Protein AF-A0A8D8PDV0-F1 (afdb_monomer_lite)

Organism: Culex pipiens (NCBI:txid7175)

Radius of gyration: 17.2 Å; chains: 1; bounding box: 37×42×37 Å

InterPro domains:
  IPR000757 Beta-glucanase-like, N-terminal domain [PS51762] (1-113)
  IPR013320 Concanavalin A-like lectin/glucanase domain superfamily [SSF49899] (23-112)
  IPR050546 Glycosyl Hydrolase Family 16 [PTHR10963] (32-113)

Structure (mmCIF, N/CA/C/O backbone):
data_AF-A0A8D8PDV0-F1
#
_entry.id   AF-A0A8D8PDV0-F1
#
loop_
_atom_site.group_PDB
_atom_site.id
_atom_site.type_symbol
_atom_site.label_atom_id
_atom_site.label_alt_id
_atom_site.label_comp_id
_atom_site.label_asym_id
_atom_site.label_entity_id
_atom_site.label_seq_id
_atom_site.pdbx_PDB_ins_code
_atom_site.Cartn_x
_atom_site.Cartn_y
_atom_site.Cartn_z
_atom_site.occupancy
_atom_site.B_iso_or_equiv
_atom_site.auth_seq_id
_atom_site.auth_comp_id
_atom_site.auth_asym_id
_atom_site.auth_atom_id
_atom_site.pdbx_PDB_model_num
ATOM 1 N N . ASN A 1 1 ? -10.980 -11.807 0.410 1.00 49.34 1 ASN A N 1
ATOM 2 C CA . ASN A 1 1 ? -9.999 -12.808 0.878 1.00 49.34 1 ASN A CA 1
ATOM 3 C C . ASN A 1 1 ? -8.945 -12.093 1.721 1.00 49.34 1 ASN A C 1
ATOM 5 O O . ASN A 1 1 ? -8.031 -11.496 1.168 1.00 49.34 1 ASN A O 1
ATOM 9 N N . ILE A 1 2 ? -9.101 -12.105 3.048 1.00 45.34 2 ILE A N 1
ATOM 10 C CA . ILE A 1 2 ? -8.201 -11.408 3.987 1.00 45.34 2 ILE A CA 1
ATOM 11 C C . ILE A 1 2 ? -6.804 -12.061 4.082 1.00 45.34 2 ILE A C 1
ATOM 13 O O . ILE A 1 2 ? -5.841 -11.421 4.502 1.00 45.34 2 ILE A O 1
ATOM 17 N N . HIS A 1 3 ? -6.667 -13.308 3.619 1.00 52.25 3 HIS A N 1
ATOM 18 C CA . HIS A 1 3 ? -5.440 -14.105 3.701 1.00 52.25 3 HIS A CA 1
ATOM 19 C C . HIS A 1 3 ? -4.567 -14.052 2.440 1.00 52.25 3 HIS A C 1
ATOM 21 O O . HIS A 1 3 ? -3.404 -14.440 2.498 1.00 52.25 3 HIS A O 1
ATOM 27 N N . GLY A 1 4 ? -5.017 -13.399 1.367 1.00 50.62 4 GLY A N 1
ATOM 28 C CA . GLY A 1 4 ? -4.328 -13.423 0.073 1.00 50.62 4 GLY A CA 1
ATOM 29 C C . GLY A 1 4 ? -4.907 -14.540 -0.787 1.00 50.62 4 GLY A C 1
ATOM 30 O O . GLY A 1 4 ? -5.128 -15.654 -0.319 1.00 50.62 4 GLY A O 1
ATOM 31 N N . GLY A 1 5 ? -5.291 -14.194 -2.013 1.00 45.47 5 GLY A N 1
ATOM 32 C CA . GLY A 1 5 ? -6.188 -15.015 -2.827 1.00 45.47 5 GLY A CA 1
ATOM 33 C C . GLY A 1 5 ? -5.558 -15.692 -4.023 1.00 45.47 5 GLY A C 1
ATOM 34 O O . GLY A 1 5 ? -6.307 -16.223 -4.835 1.00 45.47 5 GLY A O 1
ATOM 35 N N . GLN A 1 6 ? -4.232 -15.661 -4.169 1.00 57.50 6 GLN A N 1
ATOM 36 C CA . GLN A 1 6 ? -3.594 -16.154 -5.384 1.00 57.50 6 GLN A CA 1
ATOM 37 C C . GLN A 1 6 ? -2.393 -17.073 -5.120 1.00 57.50 6 GLN A C 1
ATOM 39 O O . GLN A 1 6 ? -1.687 -16.894 -4.126 1.00 57.50 6 GLN A O 1
ATOM 44 N N . PRO A 1 7 ? -2.103 -18.007 -6.051 1.00 58.47 7 PRO A N 1
ATOM 45 C CA . PRO A 1 7 ? -0.905 -18.858 -6.044 1.00 58.47 7 PRO A CA 1
ATOM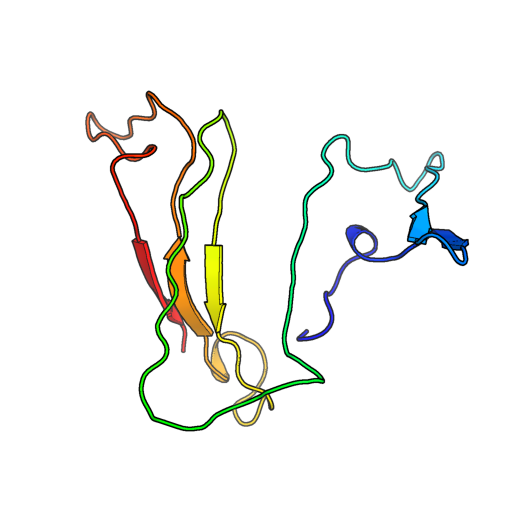 46 C C . PRO A 1 7 ? 0.412 -18.097 -5.863 1.00 58.47 7 PRO A C 1
ATOM 48 O O . PRO A 1 7 ? 1.401 -18.670 -5.413 1.00 58.47 7 PRO A O 1
ATOM 51 N N . ALA A 1 8 ? 0.429 -16.804 -6.201 1.00 57.25 8 ALA A N 1
ATOM 52 C CA . ALA A 1 8 ? 1.567 -15.909 -6.034 1.00 57.25 8 ALA A CA 1
ATOM 53 C C . ALA A 1 8 ? 1.994 -15.700 -4.566 1.00 57.25 8 ALA A C 1
ATOM 55 O O . ALA A 1 8 ? 3.172 -15.443 -4.320 1.00 57.25 8 ALA A O 1
ATOM 56 N N . ASP A 1 9 ? 1.069 -15.854 -3.615 1.00 62.50 9 ASP A N 1
ATOM 57 C CA . ASP A 1 9 ? 1.316 -15.705 -2.175 1.00 62.50 9 ASP A CA 1
ATOM 58 C C . ASP A 1 9 ? 1.724 -17.036 -1.498 1.00 62.50 9 ASP A C 1
ATOM 60 O O . ASP A 1 9 ? 2.029 -17.058 -0.306 1.00 62.50 9 ASP A O 1
ATOM 64 N N . LEU A 1 10 ? 1.719 -18.156 -2.237 1.00 67.75 10 LEU A N 1
ATOM 65 C CA . LEU A 1 10 ? 1.986 -19.501 -1.717 1.00 67.75 10 LEU A CA 1
ATOM 66 C C . LEU A 1 10 ? 3.466 -19.889 -1.876 1.00 67.75 10 LEU A C 1
ATOM 68 O O . LEU A 1 10 ? 4.023 -19.877 -2.979 1.00 67.75 10 LEU A O 1
ATOM 72 N N . CYS A 1 11 ? 4.096 -20.274 -0.765 1.00 69.62 11 CYS A N 1
ATOM 73 C CA . CYS A 1 11 ? 5.439 -20.854 -0.740 1.00 69.62 11 CYS A CA 1
ATOM 74 C C . CYS A 1 11 ? 5.440 -22.242 -1.385 1.00 69.62 11 CYS A C 1
ATOM 76 O O . CYS A 1 11 ? 4.561 -23.049 -1.089 1.00 69.62 11 CYS A O 1
ATOM 78 N N . THR A 1 12 ? 6.442 -22.547 -2.216 1.00 74.38 12 THR A N 1
ATOM 79 C CA . THR A 1 12 ? 6.654 -23.923 -2.707 1.00 74.38 12 THR A CA 1
ATOM 80 C C . THR A 1 12 ? 7.655 -24.684 -1.839 1.00 74.38 12 THR A C 1
ATOM 82 O O . THR A 1 12 ? 7.657 -25.908 -1.863 1.00 74.38 12 THR A O 1
ATOM 85 N N . GLY A 1 13 ? 8.493 -23.973 -1.072 1.00 75.94 13 GLY A N 1
ATOM 86 C CA . GLY A 1 13 ? 9.420 -24.537 -0.093 1.00 75.94 13 GLY A CA 1
ATOM 87 C C . GLY A 1 13 ? 9.416 -23.726 1.208 1.00 75.94 13 GLY A C 1
ATOM 88 O O . GLY A 1 13 ? 10.023 -22.655 1.248 1.00 75.94 13 GLY A O 1
ATOM 89 N N . PRO A 1 14 ? 8.707 -24.170 2.262 1.00 73.00 14 PRO A N 1
ATOM 90 C CA . PRO A 1 14 ? 8.798 -23.559 3.584 1.00 73.00 14 PRO A CA 1
ATOM 91 C C . PRO A 1 14 ? 10.031 -24.092 4.334 1.00 73.00 14 PRO A C 1
ATOM 93 O O . PRO A 1 14 ? 10.082 -25.267 4.693 1.00 73.00 14 PRO A O 1
ATOM 96 N N . PHE A 1 15 ? 11.013 -23.228 4.594 1.00 79.12 15 PHE A N 1
ATOM 97 C CA . PHE A 1 15 ? 12.243 -23.537 5.332 1.00 79.12 15 PHE A CA 1
ATOM 98 C C . PHE A 1 15 ? 12.312 -22.752 6.648 1.00 79.12 15 PHE A C 1
ATOM 100 O O . PHE A 1 15 ? 11.620 -21.750 6.833 1.00 79.12 15 PHE A O 1
ATOM 107 N N . PHE A 1 16 ? 13.180 -23.167 7.576 1.00 79.44 16 PHE A N 1
ATOM 108 C CA . PHE A 1 16 ? 13.307 -22.490 8.876 1.00 79.44 16 PHE A CA 1
ATOM 109 C C . PHE A 1 16 ? 13.879 -21.065 8.782 1.00 79.44 16 PHE A C 1
ATOM 111 O O . PHE A 1 16 ? 13.697 -20.273 9.701 1.00 79.44 16 PHE A O 1
ATOM 118 N N . TRP A 1 17 ? 14.551 -20.729 7.676 1.00 80.19 17 TRP A N 1
ATOM 119 C CA . TRP A 1 17 ? 15.044 -19.380 7.374 1.00 80.19 17 TRP A CA 1
ATOM 120 C C . TRP A 1 17 ? 14.101 -18.572 6.472 1.00 80.19 17 TRP A C 1
ATOM 122 O O . TRP A 1 17 ? 14.413 -17.429 6.139 1.00 80.19 17 TRP A O 1
ATOM 132 N N . GLY A 1 18 ? 12.961 -19.134 6.059 1.00 75.81 18 GLY A N 1
ATOM 133 C CA . GLY A 1 18 ? 11.960 -18.405 5.288 1.00 75.81 18 GLY A CA 1
ATOM 134 C C . GLY A 1 18 ? 11.290 -19.206 4.179 1.00 75.81 18 GLY A C 1
ATOM 135 O O . GLY A 1 18 ? 11.273 -20.432 4.157 1.00 75.81 18 GLY A O 1
ATOM 136 N N . CYS A 1 19 ? 10.684 -18.468 3.256 1.00 76.62 19 CYS A N 1
ATOM 137 C CA . CYS A 1 19 ? 9.905 -19.000 2.148 1.00 76.62 19 CYS A CA 1
ATOM 138 C C . CYS A 1 19 ? 10.714 -18.960 0.852 1.00 76.62 19 CYS A C 1
ATOM 140 O O . CYS A 1 19 ? 11.146 -17.889 0.423 1.00 76.62 19 CYS A O 1
ATOM 142 N N . GLU A 1 20 ? 10.843 -20.102 0.187 1.00 78.56 20 GLU A N 1
ATOM 143 C CA . GLU A 1 20 ? 11.380 -20.190 -1.166 1.00 78.56 20 GLU A CA 1
ATOM 144 C C . GLU A 1 20 ? 10.273 -20.544 -2.167 1.00 78.56 20 GLU A C 1
ATOM 146 O O . GLU A 1 20 ? 9.292 -21.234 -1.854 1.00 78.56 20 GLU A O 1
ATOM 151 N N . ARG A 1 21 ? 10.422 -20.035 -3.396 1.00 78.94 21 ARG A N 1
ATOM 152 C CA . ARG A 1 21 ? 9.517 -20.309 -4.518 1.00 78.94 21 ARG A CA 1
ATOM 153 C C . ARG A 1 21 ? 10.315 -20.790 -5.725 1.00 78.94 21 ARG A C 1
ATOM 155 O O . ARG A 1 21 ? 11.176 -20.065 -6.217 1.00 78.94 21 ARG A O 1
ATOM 162 N N . ALA A 1 22 ? 9.995 -21.988 -6.201 1.00 83.44 22 ALA A N 1
ATOM 163 C CA . ALA A 1 22 ? 10.520 -22.586 -7.421 1.00 83.44 22 ALA A CA 1
ATOM 164 C C . ALA A 1 22 ? 9.416 -22.621 -8.485 1.00 83.44 22 ALA A C 1
ATOM 166 O O . ALA A 1 22 ? 8.269 -22.968 -8.196 1.00 83.44 22 ALA A O 1
ATOM 167 N N . GLY A 1 23 ? 9.759 -22.225 -9.709 1.00 82.88 23 GLY A N 1
ATOM 168 C CA . GLY A 1 23 ? 8.825 -22.216 -10.833 1.00 82.88 23 GLY A CA 1
ATOM 169 C C . GLY A 1 23 ? 8.701 -23.585 -11.485 1.00 82.88 23 GLY A C 1
ATOM 170 O O . GLY A 1 23 ? 9.569 -24.441 -11.335 1.00 82.88 23 GLY A O 1
ATOM 171 N N . ASN A 1 24 ? 7.636 -23.773 -12.256 1.00 85.12 24 ASN A N 1
ATOM 172 C CA . ASN A 1 24 ? 7.475 -24.907 -13.162 1.00 85.12 24 ASN A CA 1
ATOM 173 C C . ASN A 1 24 ? 6.877 -24.422 -14.503 1.00 85.12 24 ASN A C 1
ATOM 175 O O . ASN A 1 24 ? 6.463 -23.264 -14.588 1.00 85.12 24 ASN A O 1
ATOM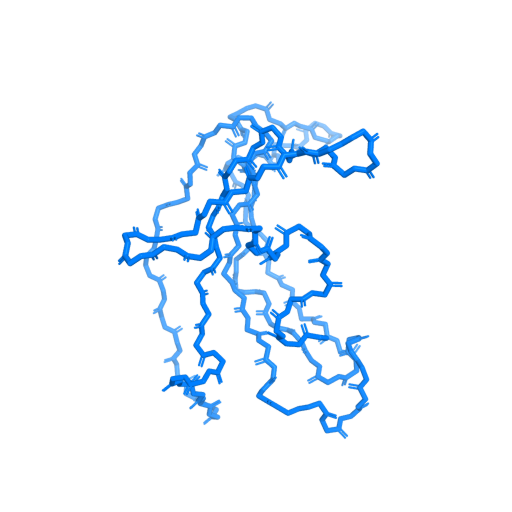 179 N N . PRO A 1 25 ? 6.792 -25.270 -15.547 1.00 88.62 25 PRO A N 1
ATOM 180 C CA . PRO A 1 25 ? 6.299 -24.857 -16.868 1.00 88.62 25 PRO A CA 1
ATOM 181 C C . PRO A 1 25 ? 4.887 -24.245 -16.891 1.00 88.62 25 PRO A C 1
ATOM 183 O O . PRO A 1 25 ? 4.552 -23.518 -17.818 1.00 88.62 25 PRO A O 1
ATOM 186 N N . THR A 1 26 ? 4.063 -24.521 -15.878 1.00 84.88 26 THR A N 1
ATOM 187 C CA . THR A 1 26 ? 2.691 -23.994 -15.735 1.00 84.88 26 THR A CA 1
ATOM 188 C C . THR A 1 26 ? 2.560 -22.883 -14.689 1.00 84.88 26 THR A C 1
ATOM 190 O O . THR A 1 26 ? 1.514 -22.250 -14.593 1.00 84.88 26 THR A O 1
ATOM 193 N N . ASN A 1 27 ? 3.606 -22.635 -13.896 1.00 77.88 27 ASN A N 1
ATOM 194 C CA . ASN A 1 27 ? 3.613 -21.674 -12.797 1.00 77.88 27 ASN A CA 1
ATOM 195 C C . ASN A 1 27 ? 4.987 -20.998 -12.720 1.00 77.88 27 ASN A C 1
ATOM 197 O O . ASN A 1 27 ? 5.892 -21.448 -12.011 1.00 77.88 27 ASN A O 1
ATOM 201 N N . ILE A 1 28 ? 5.147 -19.936 -13.506 1.00 83.75 28 ILE A N 1
ATOM 202 C CA . ILE A 1 28 ? 6.383 -19.158 -13.600 1.00 83.75 28 ILE A CA 1
ATOM 203 C C . ILE A 1 28 ? 6.505 -18.263 -12.358 1.00 83.75 28 ILE A C 1
ATOM 205 O O . ILE A 1 28 ? 5.542 -17.612 -11.955 1.00 83.75 28 ILE A O 1
ATOM 209 N N . VAL A 1 29 ? 7.692 -18.219 -11.741 1.00 82.62 29 VAL A N 1
ATOM 210 C CA . VAL A 1 29 ? 7.943 -17.335 -10.591 1.00 82.62 29 VAL A CA 1
ATOM 211 C C . VAL A 1 29 ? 7.912 -15.884 -11.049 1.00 82.62 29 VAL A C 1
ATOM 213 O O . VAL A 1 29 ? 8.553 -15.522 -12.034 1.00 82.62 29 VAL A O 1
ATOM 216 N N . ASN A 1 30 ? 7.204 -15.049 -10.294 1.00 80.94 30 ASN A N 1
ATOM 217 C CA . ASN A 1 30 ? 7.154 -13.613 -10.535 1.00 80.94 30 ASN A CA 1
ATOM 218 C C . ASN A 1 30 ? 8.585 -13.039 -10.575 1.00 80.94 30 ASN A C 1
ATOM 220 O O . ASN A 1 30 ? 9.357 -13.288 -9.644 1.00 80.94 30 ASN A O 1
ATOM 224 N N . PRO A 1 31 ? 8.943 -12.234 -11.590 1.00 84.81 31 PRO A N 1
ATOM 225 C CA . PRO A 1 31 ? 10.289 -11.670 -11.702 1.00 84.81 31 PRO A CA 1
ATOM 226 C C . PRO A 1 31 ? 10.591 -10.635 -10.608 1.00 84.81 31 PRO A C 1
ATOM 228 O O . PRO A 1 31 ? 11.750 -10.299 -10.379 1.00 84.81 31 PRO A O 1
ATOM 231 N N . ILE A 1 32 ? 9.557 -10.141 -9.917 1.00 84.94 32 ILE A N 1
ATOM 232 C CA . ILE A 1 32 ? 9.652 -9.138 -8.857 1.00 84.94 32 ILE A CA 1
ATOM 233 C C . ILE A 1 32 ? 9.289 -9.763 -7.510 1.00 84.94 32 ILE A C 1
ATOM 235 O O . ILE A 1 32 ? 8.267 -10.441 -7.373 1.00 84.94 32 ILE A O 1
ATOM 239 N N . LYS A 1 33 ? 10.113 -9.482 -6.497 1.00 83.44 33 LYS A N 1
ATOM 240 C CA . LYS A 1 33 ? 9.844 -9.799 -5.091 1.00 83.44 33 LYS A CA 1
ATOM 241 C C . LYS A 1 33 ? 9.476 -8.513 -4.355 1.00 83.44 33 LYS A C 1
ATOM 243 O O . LYS A 1 33 ? 10.191 -7.522 -4.452 1.00 83.44 33 LYS A O 1
ATOM 248 N N . SER A 1 34 ? 8.373 -8.545 -3.618 1.00 87.44 34 SER A N 1
ATOM 249 C CA . SER A 1 34 ? 7.904 -7.451 -2.763 1.00 87.44 34 SER A CA 1
ATOM 250 C C . SER A 1 34 ? 7.441 -8.019 -1.419 1.00 87.44 34 SER A C 1
ATOM 252 O O . SER A 1 34 ? 7.447 -9.236 -1.222 1.00 87.44 34 SER A O 1
ATOM 254 N N . ALA A 1 35 ? 7.048 -7.153 -0.490 1.00 85.38 35 ALA A N 1
ATOM 255 C CA . ALA A 1 35 ? 6.569 -7.542 0.827 1.00 85.38 35 ALA A CA 1
ATOM 256 C C . ALA A 1 35 ? 5.195 -6.932 1.119 1.00 85.38 35 ALA A C 1
ATOM 258 O O . ALA A 1 35 ? 4.917 -5.785 0.779 1.00 85.38 35 ALA A O 1
ATOM 259 N N . ARG A 1 36 ? 4.351 -7.703 1.809 1.00 88.94 36 ARG A N 1
ATOM 260 C CA . ARG A 1 36 ? 3.076 -7.245 2.369 1.00 88.94 36 ARG A CA 1
ATOM 261 C C . ARG A 1 36 ? 2.977 -7.734 3.807 1.00 88.94 36 ARG A C 1
ATOM 263 O O . ARG A 1 36 ? 2.772 -8.923 4.046 1.00 88.94 36 ARG A O 1
ATOM 270 N N . VAL A 1 37 ? 3.104 -6.813 4.755 1.00 90.25 37 VAL A N 1
ATOM 271 C CA . VAL A 1 37 ? 2.952 -7.091 6.189 1.00 90.25 37 VAL A CA 1
ATOM 272 C C . VAL A 1 37 ? 1.517 -6.783 6.593 1.00 90.25 37 VAL A C 1
ATOM 274 O O . VAL A 1 37 ? 0.961 -5.770 6.178 1.00 90.25 37 VAL A O 1
ATOM 277 N N . ARG A 1 38 ? 0.891 -7.673 7.367 1.00 90.38 38 ARG A N 1
ATOM 278 C CA . ARG A 1 38 ? -0.511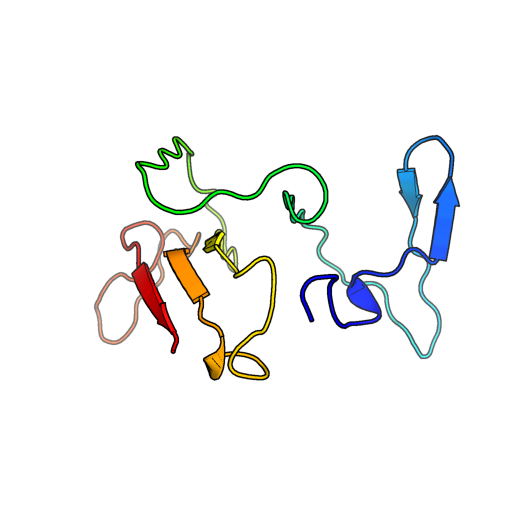 -7.530 7.776 1.00 90.38 38 ARG A CA 1
ATOM 279 C C . ARG A 1 38 ? -0.687 -7.904 9.237 1.00 90.38 38 ARG A C 1
ATOM 281 O O . ARG A 1 38 ? -0.026 -8.816 9.723 1.00 90.38 38 ARG A O 1
ATOM 288 N N . THR A 1 39 ? -1.651 -7.270 9.892 1.00 93.00 39 THR A N 1
ATOM 289 C CA . THR A 1 39 ? -1.988 -7.531 11.297 1.00 93.00 39 THR A CA 1
ATOM 290 C C . THR A 1 39 ? -3.175 -8.475 11.471 1.00 93.00 39 THR A C 1
ATOM 292 O O . THR A 1 39 ? -3.730 -8.546 12.562 1.00 93.00 39 THR A O 1
ATOM 295 N N . VAL A 1 40 ? -3.577 -9.203 10.416 1.00 87.81 40 VAL A N 1
ATOM 296 C CA . VAL A 1 40 ? -4.831 -9.982 10.377 1.00 87.81 40 VAL A CA 1
ATOM 297 C C . VAL A 1 40 ? -5.031 -10.815 11.641 1.00 87.81 40 VAL A C 1
ATOM 299 O O . VAL A 1 40 ? -6.112 -10.759 12.216 1.00 87.81 40 VAL A O 1
ATOM 302 N N . GLU A 1 41 ? -3.998 -11.523 12.106 1.00 87.44 41 GLU A N 1
ATOM 303 C CA . GLU A 1 41 ? -4.065 -12.371 13.306 1.00 87.44 41 GLU A CA 1
ATOM 304 C C . GLU A 1 41 ? -3.467 -11.752 14.575 1.00 87.44 41 GLU A C 1
ATOM 306 O O . GLU A 1 41 ? -3.632 -12.312 15.652 1.00 87.44 41 GLU A O 1
ATOM 311 N N . SER A 1 42 ? -2.791 -10.606 14.482 1.00 93.06 42 SER A N 1
ATOM 312 C CA . SER A 1 42 ? -2.075 -10.010 15.618 1.00 93.06 42 SER A CA 1
ATOM 313 C C . SER A 1 42 ? -2.770 -8.793 16.220 1.00 93.06 42 SER A C 1
ATOM 315 O O . SER A 1 42 ? -2.682 -8.579 17.426 1.00 93.06 42 SER A O 1
ATOM 317 N N . PHE A 1 43 ? -3.454 -7.983 15.410 1.00 95.12 43 PHE A N 1
ATOM 318 C CA . PHE A 1 43 ? -4.049 -6.734 15.874 1.00 95.12 43 PHE A CA 1
ATOM 319 C C . PHE A 1 43 ? -5.215 -6.284 14.991 1.00 95.12 43 PHE A C 1
ATOM 321 O O . PHE A 1 43 ? -5.128 -6.237 13.763 1.00 95.12 43 PHE A O 1
ATOM 328 N N . ASN A 1 44 ? -6.306 -5.897 15.646 1.00 95.31 44 ASN A N 1
ATOM 329 C CA . ASN A 1 44 ? -7.427 -5.188 15.047 1.00 95.31 44 ASN A CA 1
ATOM 330 C C . ASN A 1 44 ? -7.923 -4.131 16.037 1.00 95.31 44 ASN A C 1
ATOM 332 O O . ASN A 1 44 ? -7.795 -4.302 17.248 1.00 95.31 44 ASN A O 1
ATOM 336 N N . PHE A 1 45 ? -8.486 -3.048 15.515 1.00 95.50 45 PHE A N 1
ATOM 337 C CA . PHE A 1 45 ? -9.005 -1.953 16.320 1.00 95.50 45 PHE A CA 1
ATOM 338 C C . PHE A 1 45 ? -10.337 -1.469 15.759 1.00 95.50 45 PHE A C 1
ATOM 340 O O . PHE A 1 45 ? -10.651 -1.669 14.584 1.00 95.50 45 PHE A O 1
ATOM 347 N N . LYS A 1 46 ? -11.125 -0.831 16.620 1.00 96.06 46 LYS A N 1
ATOM 348 C CA . LYS A 1 46 ? -12.366 -0.163 16.246 1.00 96.06 46 LYS A CA 1
ATOM 349 C C . LYS A 1 46 ? -12.318 1.246 16.814 1.00 96.06 46 LYS A C 1
ATOM 351 O O . LYS A 1 46 ? -12.245 1.402 18.029 1.00 96.06 46 LYS A O 1
ATOM 356 N N . PHE A 1 47 ? -12.403 2.231 15.921 1.00 95.81 47 PHE A N 1
ATOM 357 C CA . PHE A 1 47 ? -12.253 3.656 16.227 1.00 95.81 47 PHE A CA 1
ATOM 358 C C . PHE A 1 47 ? -10.859 4.040 16.744 1.00 95.81 47 PHE A C 1
ATOM 360 O O . PHE A 1 47 ? -10.005 3.193 16.988 1.00 95.81 47 PHE A O 1
ATOM 367 N N . GLY A 1 48 ? -10.637 5.342 16.907 1.00 95.69 48 GLY A N 1
ATOM 368 C CA . GLY A 1 48 ? -9.371 5.901 17.374 1.00 95.69 48 GLY A CA 1
ATOM 369 C C . GLY A 1 48 ? -8.540 6.506 16.247 1.00 95.69 48 GLY A C 1
ATOM 370 O O . GLY A 1 48 ? -9.036 6.747 15.146 1.00 95.69 48 GLY A O 1
ATOM 371 N N . LYS A 1 49 ? -7.272 6.783 16.556 1.00 95.81 49 LYS A N 1
ATOM 372 C CA . LYS A 1 49 ? -6.311 7.403 15.644 1.00 95.81 49 LYS A CA 1
ATOM 373 C C . LYS A 1 49 ? -5.206 6.406 15.320 1.00 95.81 49 LYS A C 1
ATOM 375 O O . LYS A 1 49 ? -4.530 5.925 16.225 1.00 95.81 49 LYS A O 1
ATOM 380 N N . LEU A 1 50 ? -5.024 6.125 14.034 1.00 95.06 50 LEU A N 1
ATOM 381 C CA . LEU A 1 50 ? -3.873 5.392 13.524 1.00 95.06 50 LEU A CA 1
ATOM 382 C C . LEU A 1 50 ? -2.928 6.387 12.855 1.00 95.06 50 LEU A C 1
ATOM 384 O O . LEU A 1 50 ? -3.345 7.148 11.985 1.00 95.06 50 LEU A O 1
ATOM 388 N N . GLU A 1 51 ? -1.662 6.368 13.252 1.00 96.94 51 GLU A N 1
ATOM 389 C CA . GLU A 1 51 ? -0.615 7.183 12.643 1.00 96.94 51 GLU A CA 1
ATOM 390 C C . GLU A 1 51 ? 0.456 6.271 12.057 1.00 96.94 51 GLU A C 1
ATOM 392 O O . GLU A 1 51 ? 0.947 5.357 12.721 1.00 96.94 51 GLU A O 1
ATOM 397 N N . VAL A 1 52 ? 0.827 6.528 10.804 1.00 96.00 52 VAL A N 1
ATOM 398 C CA . VAL A 1 52 ? 1.895 5.808 10.113 1.00 96.00 52 VAL A CA 1
ATOM 399 C C . VAL A 1 52 ? 2.893 6.831 9.597 1.00 96.00 52 VAL A C 1
ATOM 401 O O . VAL A 1 52 ? 2.536 7.739 8.851 1.00 96.00 52 VAL A O 1
ATOM 404 N N . ARG A 1 53 ? 4.161 6.677 9.984 1.00 97.19 53 ARG A N 1
ATOM 405 C CA . ARG A 1 53 ? 5.273 7.469 9.452 1.00 97.19 53 ARG A CA 1
ATOM 406 C C . ARG A 1 53 ? 6.130 6.576 8.569 1.00 97.19 53 ARG A C 1
ATOM 408 O O . ARG A 1 53 ? 6.817 5.690 9.068 1.00 97.19 53 ARG A O 1
ATOM 415 N N . ALA A 1 54 ? 6.106 6.831 7.267 1.00 94.56 54 ALA A N 1
ATOM 416 C CA . ALA A 1 54 ? 6.863 6.071 6.282 1.00 94.56 54 ALA A CA 1
ATOM 417 C C . ALA A 1 54 ? 7.455 6.998 5.213 1.00 94.56 54 ALA A C 1
ATOM 419 O O . ALA A 1 54 ? 6.887 8.045 4.905 1.00 94.56 54 ALA A O 1
ATOM 420 N N . LYS A 1 55 ? 8.595 6.599 4.640 1.00 94.88 5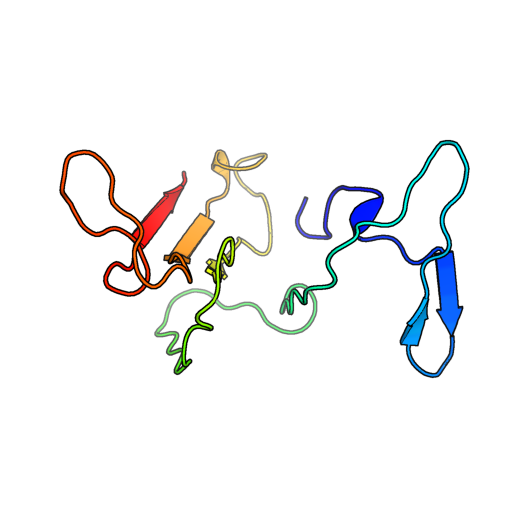5 LYS A N 1
ATOM 421 C CA . LYS A 1 55 ? 9.140 7.185 3.411 1.00 94.88 55 LYS A CA 1
ATOM 422 C C . LYS A 1 55 ? 8.779 6.257 2.257 1.00 94.88 55 LYS A C 1
ATOM 424 O O . LYS A 1 55 ? 9.172 5.093 2.279 1.00 94.88 55 LYS A O 1
ATOM 429 N N . MET A 1 56 ? 8.040 6.767 1.277 1.00 95.00 56 MET A N 1
ATOM 430 C CA . MET A 1 56 ? 7.648 5.970 0.117 1.00 95.00 56 MET A CA 1
ATOM 431 C C . MET A 1 56 ? 8.865 5.684 -0.775 1.00 95.00 56 MET A C 1
ATOM 433 O O . MET A 1 56 ? 9.720 6.563 -0.936 1.00 95.00 56 MET A O 1
ATOM 437 N N . PRO A 1 57 ? 8.986 4.461 -1.319 1.00 95.31 57 PRO A N 1
ATOM 438 C CA . PRO A 1 57 ? 10.057 4.129 -2.241 1.00 95.31 57 PRO A CA 1
ATOM 439 C C . PRO A 1 57 ? 9.884 4.878 -3.565 1.00 95.31 57 PRO A C 1
ATOM 441 O O . PRO A 1 57 ? 8.766 5.106 -4.028 1.00 95.31 57 PRO A O 1
ATOM 444 N N . THR A 1 58 ? 11.009 5.217 -4.186 1.00 95.81 58 THR A N 1
ATOM 445 C CA . THR A 1 58 ? 11.069 5.804 -5.525 1.00 95.81 58 THR A CA 1
ATOM 446 C C . THR A 1 58 ? 11.694 4.802 -6.490 1.00 95.81 58 THR A C 1
ATOM 448 O O . THR A 1 58 ? 12.599 4.049 -6.130 1.00 95.81 58 THR A O 1
ATOM 451 N N . GLY A 1 59 ? 11.178 4.760 -7.709 1.00 95.06 59 GLY A N 1
ATOM 452 C CA . GLY A 1 59 ? 11.537 3.785 -8.726 1.00 95.06 59 GLY A CA 1
ATOM 453 C C . GLY A 1 59 ? 10.363 3.509 -9.654 1.00 95.06 59 GLY A C 1
ATOM 454 O O . GLY A 1 59 ? 9.196 3.639 -9.270 1.00 95.06 59 GLY A O 1
ATOM 455 N N . ASP A 1 60 ? 10.682 3.134 -10.885 1.00 93.19 60 ASP A N 1
ATOM 456 C CA . ASP A 1 60 ? 9.657 2.897 -11.887 1.00 93.19 60 ASP A CA 1
ATOM 457 C C . ASP A 1 60 ? 8.782 1.697 -11.529 1.00 93.19 60 ASP A C 1
ATOM 459 O O . ASP A 1 60 ? 9.272 0.663 -11.073 1.00 93.19 60 ASP A O 1
ATOM 463 N N . TRP A 1 61 ? 7.473 1.846 -11.758 1.00 90.62 61 TRP A N 1
ATOM 464 C CA . TRP A 1 61 ? 6.461 0.800 -11.560 1.00 90.62 61 TRP A CA 1
ATOM 465 C C . TRP A 1 61 ? 6.237 0.378 -10.102 1.00 90.62 61 TRP A C 1
ATOM 467 O O . TRP A 1 61 ? 5.549 -0.611 -9.844 1.00 90.62 61 TRP A O 1
ATOM 477 N N . LEU A 1 62 ? 6.766 1.135 -9.136 1.00 95.06 62 LEU A N 1
ATOM 478 C CA . LEU A 1 62 ? 6.471 0.921 -7.723 1.00 95.06 62 LEU A CA 1
ATOM 479 C C . LEU A 1 62 ? 5.111 1.524 -7.353 1.00 95.06 62 LEU A C 1
ATOM 481 O O . LEU A 1 62 ? 4.789 2.651 -7.735 1.00 95.06 62 LEU A O 1
ATOM 485 N N . TRP A 1 63 ? 4.348 0.777 -6.556 1.00 95.81 63 TRP A N 1
ATOM 486 C CA . TRP A 1 63 ? 3.062 1.192 -5.995 1.00 95.81 63 TRP A CA 1
ATOM 487 C C . TRP A 1 63 ? 3.021 0.836 -4.503 1.00 95.81 63 TRP A C 1
ATOM 489 O O . TRP A 1 63 ? 2.561 -0.245 -4.128 1.00 95.81 63 TRP A O 1
ATOM 499 N N . PRO A 1 64 ? 3.586 1.684 -3.631 1.00 96.62 64 PRO A N 1
ATOM 500 C CA . PRO A 1 64 ? 3.451 1.513 -2.192 1.00 96.62 64 PRO A CA 1
ATOM 501 C C . PRO A 1 64 ? 2.028 1.855 -1.733 1.00 96.62 64 PRO A C 1
ATOM 503 O O . PRO A 1 64 ? 1.400 2.779 -2.251 1.00 96.62 64 PRO A O 1
ATOM 506 N N . ALA A 1 65 ? 1.545 1.125 -0.728 1.00 97.38 65 ALA A N 1
ATOM 507 C CA . ALA A 1 65 ? 0.232 1.357 -0.142 1.00 97.38 65 ALA A CA 1
ATOM 508 C C . ALA A 1 65 ? 0.230 1.109 1.371 1.00 97.38 65 ALA A C 1
ATOM 510 O O . ALA A 1 65 ? 0.893 0.194 1.871 1.00 97.38 65 ALA A O 1
ATOM 511 N N . VAL A 1 66 ? -0.560 1.904 2.089 1.00 97.50 66 VAL A N 1
ATOM 512 C CA . VAL A 1 66 ? -0.930 1.693 3.490 1.00 97.50 66 VAL A CA 1
ATOM 513 C C . VAL A 1 66 ? -2.447 1.773 3.564 1.00 97.50 66 VAL A C 1
ATOM 515 O O . VAL A 1 66 ? -3.035 2.812 3.279 1.00 97.50 66 VAL A O 1
ATOM 518 N N . TRP A 1 67 ? -3.074 0.670 3.946 1.00 97.12 67 TRP A N 1
ATOM 519 C CA . TRP A 1 67 ? -4.515 0.491 3.836 1.00 97.12 67 TRP A CA 1
ATOM 520 C C . TRP A 1 67 ? -5.031 -0.424 4.944 1.00 97.12 67 TRP A C 1
ATOM 522 O O . TRP A 1 67 ? -4.265 -1.161 5.577 1.00 97.12 67 TRP A O 1
ATOM 532 N N . LEU A 1 68 ? -6.332 -0.347 5.205 1.00 96.56 68 LEU A N 1
ATOM 533 C CA . LEU A 1 68 ? -7.023 -1.092 6.247 1.00 96.56 68 LEU A CA 1
ATOM 534 C C . LEU A 1 68 ? -8.171 -1.897 5.645 1.00 96.56 68 LEU A C 1
ATOM 536 O O . LEU A 1 68 ? -8.952 -1.397 4.839 1.00 96.56 68 LEU A O 1
ATOM 540 N N . LEU A 1 69 ? -8.314 -3.126 6.135 1.00 95.31 69 LEU A N 1
ATOM 541 C CA . LEU A 1 69 ? -9.437 -4.010 5.844 1.00 95.31 69 LEU A CA 1
ATOM 542 C C . LEU A 1 69 ? -10.180 -4.378 7.134 1.00 95.31 69 LEU A C 1
ATOM 544 O O . LEU A 1 69 ? -9.570 -4.439 8.209 1.00 95.31 69 LEU A O 1
ATOM 548 N N . PRO A 1 70 ? -11.483 -4.693 7.054 1.00 94.50 70 PRO A N 1
ATOM 549 C CA . PRO A 1 70 ? -12.249 -5.155 8.200 1.00 94.50 70 PRO A CA 1
ATOM 550 C C . PRO A 1 70 ? -11.763 -6.539 8.654 1.00 94.50 70 PRO A C 1
ATOM 552 O O . PRO A 1 70 ? -11.527 -7.433 7.840 1.00 94.50 70 PRO A O 1
ATOM 555 N N . LYS A 1 71 ? -11.697 -6.775 9.974 1.00 92.56 71 LYS A N 1
ATOM 556 C CA . LYS A 1 71 ? -11.380 -8.112 10.526 1.00 92.56 71 LYS A CA 1
ATOM 557 C C . LYS A 1 71 ? -12.436 -9.161 10.152 1.00 92.56 71 LYS A C 1
ATOM 559 O O . LYS A 1 71 ? -12.119 -10.346 10.089 1.00 92.56 71 LYS A O 1
ATOM 564 N N . ARG A 1 72 ? -13.689 -8.748 9.927 1.00 90.38 72 ARG A N 1
ATOM 565 C CA . ARG A 1 72 ? -14.814 -9.623 9.557 1.00 90.38 7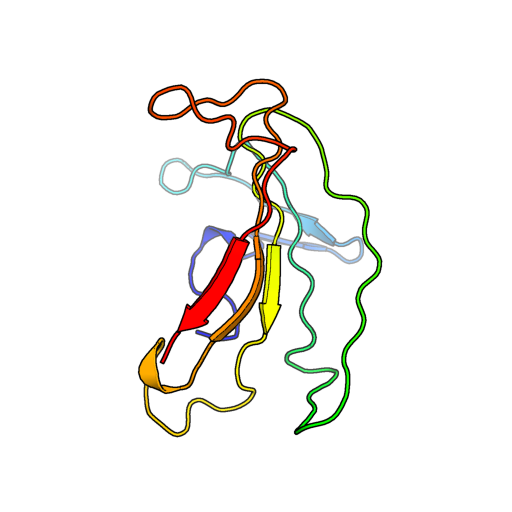2 ARG A CA 1
ATOM 566 C C . ARG A 1 72 ? -15.586 -9.022 8.388 1.00 90.38 72 ARG A C 1
ATOM 568 O O . ARG A 1 72 ? -15.867 -7.830 8.398 1.00 90.38 72 ARG A O 1
ATOM 575 N N . GLN A 1 73 ? -15.979 -9.857 7.431 1.00 90.88 73 GLN A N 1
ATOM 576 C CA . GLN A 1 73 ? -16.766 -9.445 6.266 1.00 90.88 73 GLN A CA 1
ATOM 577 C C . GLN A 1 73 ? -18.274 -9.486 6.561 1.00 90.88 73 GLN A C 1
ATOM 579 O O . GLN A 1 73 ? -18.996 -10.333 6.044 1.00 90.88 73 GLN A O 1
ATOM 584 N N . VAL A 1 74 ? -18.737 -8.616 7.466 1.00 93.94 74 VAL A N 1
ATOM 585 C CA . VAL A 1 74 ? -20.123 -8.629 7.981 1.00 93.94 74 VAL A CA 1
ATOM 586 C C . VAL A 1 74 ? -21.156 -8.284 6.903 1.00 93.94 74 VAL A C 1
ATOM 588 O O . VAL A 1 74 ? -22.266 -8.802 6.946 1.00 93.94 74 VAL A O 1
ATOM 591 N N . TYR A 1 75 ? -20.787 -7.452 5.928 1.00 94.56 75 TYR A N 1
ATOM 592 C CA . TYR A 1 75 ? -21.695 -6.943 4.893 1.00 94.56 75 TYR A CA 1
ATOM 593 C C . TYR A 1 75 ? -21.501 -7.624 3.528 1.00 94.56 75 TYR A C 1
ATOM 595 O O . TYR A 1 75 ? -22.032 -7.166 2.523 1.00 94.56 75 TYR A O 1
ATOM 603 N N . GLY A 1 76 ? -20.751 -8.730 3.480 1.00 92.06 76 GLY A N 1
ATOM 604 C CA . GLY A 1 76 ? -20.449 -9.465 2.249 1.00 92.06 76 GLY A CA 1
ATOM 605 C C . GLY A 1 76 ? -19.016 -9.266 1.759 1.00 92.06 76 GLY A C 1
ATOM 606 O O . GLY A 1 76 ? -18.165 -8.716 2.461 1.00 92.06 76 GLY A O 1
ATOM 607 N N . SER A 1 77 ? -18.722 -9.760 0.557 1.00 89.19 77 SER A N 1
ATOM 608 C CA . SER A 1 77 ? -17.383 -9.665 -0.031 1.00 89.19 77 SER A CA 1
ATOM 609 C C . SER A 1 77 ? -16.959 -8.216 -0.270 1.00 89.19 77 SER A C 1
ATOM 611 O O . SER A 1 77 ? -17.784 -7.309 -0.290 1.00 89.19 77 SER A O 1
ATOM 613 N N . TRP A 1 78 ? -15.661 -7.994 -0.482 1.00 90.56 78 TRP A N 1
ATOM 614 C CA . TRP A 1 78 ? -15.169 -6.689 -0.928 1.00 90.56 78 TRP A CA 1
ATOM 615 C C . TRP A 1 78 ? -15.919 -6.224 -2.199 1.00 90.56 78 TRP A C 1
ATOM 617 O O . TRP A 1 78 ? -16.159 -7.073 -3.066 1.00 90.56 78 TRP A O 1
ATOM 627 N N . PRO A 1 79 ? -16.285 -4.931 -2.315 1.00 93.50 79 PRO A N 1
ATOM 628 C CA . PRO A 1 79 ? -16.006 -3.842 -1.368 1.00 93.50 79 PRO A CA 1
ATOM 629 C C . PRO A 1 79 ? -17.050 -3.669 -0.254 1.00 93.50 79 PRO A C 1
ATOM 631 O O . PRO A 1 79 ? -16.804 -2.897 0.662 1.00 93.50 79 PRO A O 1
ATOM 634 N N . ALA A 1 80 ? -18.154 -4.425 -0.255 1.00 96.06 80 ALA A N 1
ATOM 635 C CA . ALA A 1 80 ? -19.308 -4.193 0.625 1.00 96.06 80 ALA A CA 1
ATOM 636 C C . ALA A 1 80 ? -18.982 -4.158 2.133 1.00 96.06 80 ALA A C 1
ATOM 638 O O . ALA A 1 80 ? -19.656 -3.487 2.908 1.00 96.06 80 ALA A O 1
ATOM 639 N N . SER A 1 81 ? -17.946 -4.880 2.581 1.00 95.19 81 SER A N 1
ATOM 640 C CA . SER A 1 81 ? -17.503 -4.847 3.988 1.00 95.19 81 SER A CA 1
ATOM 641 C C . SER A 1 81 ? -16.531 -3.714 4.343 1.00 95.19 81 SER A C 1
ATOM 643 O O . SER A 1 81 ? -16.215 -3.550 5.523 1.00 95.19 81 SER A O 1
ATOM 645 N N . GLY A 1 82 ? -16.069 -2.945 3.361 1.00 96.19 82 GLY A N 1
ATOM 646 C CA . GLY A 1 82 ? -15.220 -1.775 3.542 1.00 96.19 82 GLY A CA 1
ATOM 647 C C . GLY A 1 82 ? -13.739 -1.985 3.217 1.00 96.19 82 GLY A C 1
ATOM 648 O O . GLY A 1 82 ? -13.188 -3.075 3.397 1.00 96.19 82 GLY A O 1
ATOM 649 N N . GLU A 1 83 ? -13.094 -0.895 2.809 1.00 97.19 83 GLU A N 1
ATOM 650 C CA . GLU A 1 83 ? -11.643 -0.708 2.706 1.00 97.19 83 GLU A CA 1
ATOM 651 C C . GLU A 1 83 ? -11.309 0.772 2.931 1.00 97.19 83 GLU A C 1
ATOM 653 O O . GLU A 1 83 ? -12.055 1.652 2.496 1.00 97.19 83 GLU A O 1
ATOM 658 N N . ILE A 1 84 ? -10.213 1.042 3.645 1.00 97.62 84 ILE A N 1
ATOM 659 C CA . ILE A 1 84 ? -9.718 2.403 3.885 1.00 97.62 84 ILE A CA 1
ATOM 660 C C . ILE A 1 84 ? -8.274 2.483 3.405 1.00 97.62 84 ILE A C 1
ATOM 662 O O . ILE A 1 84 ? -7.373 1.988 4.087 1.00 97.62 84 ILE A O 1
ATOM 666 N N . ASP A 1 85 ? -8.049 3.165 2.291 1.00 97.75 85 ASP A N 1
ATOM 667 C CA . ASP A 1 85 ? -6.714 3.447 1.778 1.00 97.75 85 ASP A CA 1
ATOM 668 C C . ASP A 1 85 ? -6.210 4.741 2.402 1.00 97.75 85 ASP A C 1
ATOM 670 O O . ASP A 1 85 ? -6.656 5.837 2.055 1.00 97.75 85 ASP A O 1
ATOM 674 N N . LEU A 1 86 ? -5.289 4.629 3.361 1.00 97.12 86 LEU A N 1
ATOM 675 C CA . LEU A 1 86 ? -4.679 5.798 3.999 1.00 97.12 86 LEU A CA 1
ATOM 676 C C . LEU A 1 86 ? -3.731 6.500 3.030 1.00 97.12 86 LEU A C 1
ATOM 678 O O . LEU A 1 86 ? -3.698 7.727 2.985 1.00 97.12 86 LEU A O 1
ATOM 682 N N . VAL A 1 87 ? -2.951 5.713 2.288 1.00 96.69 87 VAL A N 1
ATOM 683 C CA . VAL A 1 87 ? -2.014 6.190 1.274 1.00 96.69 87 VAL A CA 1
ATOM 684 C C . VAL A 1 87 ? -1.895 5.156 0.168 1.00 96.69 87 VAL A C 1
ATOM 686 O O . VAL A 1 87 ? -1.546 4.008 0.434 1.00 96.69 87 VAL A O 1
ATOM 689 N N . GLU A 1 88 ? -2.042 5.614 -1.066 1.00 96.31 88 GLU A N 1
ATOM 690 C CA . GLU A 1 88 ? -1.518 4.977 -2.269 1.00 96.31 88 GLU A CA 1
ATOM 691 C C . GLU A 1 88 ? -0.718 6.003 -3.071 1.00 96.31 88 GLU A C 1
ATOM 693 O O . GLU A 1 88 ? -1.126 7.159 -3.197 1.00 96.31 88 GLU A O 1
ATOM 698 N N . SER A 1 89 ? 0.429 5.615 -3.623 1.00 94.62 89 SER A N 1
ATOM 699 C CA . SER A 1 89 ? 1.207 6.504 -4.491 1.00 94.62 89 SER A CA 1
ATOM 700 C C . SER A 1 89 ? 1.936 5.744 -5.591 1.00 94.62 89 SER A C 1
ATOM 702 O O . SER A 1 89 ? 1.942 4.513 -5.632 1.00 94.62 89 SER A O 1
ATOM 704 N N . ARG A 1 90 ? 2.555 6.489 -6.510 1.00 95.81 90 ARG A N 1
ATOM 705 C CA . ARG A 1 90 ? 3.443 5.948 -7.543 1.00 95.81 90 ARG A CA 1
ATOM 706 C C . ARG A 1 90 ? 4.890 6.283 -7.200 1.00 95.81 90 ARG A C 1
ATOM 708 O O . ARG A 1 90 ? 5.180 7.371 -6.714 1.00 95.81 90 ARG A O 1
ATOM 715 N N . GLY A 1 91 ? 5.807 5.354 -7.463 1.00 95.88 91 GLY A N 1
ATOM 716 C CA . GLY A 1 91 ? 7.239 5.565 -7.221 1.00 95.88 91 GLY A CA 1
ATOM 717 C C . GLY A 1 91 ? 7.988 6.258 -8.361 1.00 95.88 91 GLY A C 1
ATOM 718 O O . GLY A 1 91 ? 9.147 6.632 -8.179 1.00 95.88 91 GLY A O 1
ATOM 719 N N . ASN A 1 92 ? 7.367 6.427 -9.530 1.00 96.44 92 ASN A N 1
ATOM 720 C CA . ASN A 1 92 ? 8.013 7.011 -10.704 1.00 96.44 92 ASN A CA 1
ATOM 721 C C . ASN A 1 92 ? 8.383 8.489 -10.478 1.00 96.44 92 ASN A C 1
ATOM 723 O O . ASN A 1 92 ? 7.546 9.285 -10.046 1.00 96.44 92 ASN A O 1
ATOM 727 N N . LEU A 1 93 ? 9.625 8.857 -10.812 1.00 94.88 93 LEU A N 1
ATOM 728 C CA . LEU A 1 93 ? 10.128 10.230 -10.658 1.00 94.88 93 LEU A CA 1
ATOM 729 C C . LEU A 1 93 ? 9.579 11.201 -11.707 1.00 94.88 93 LEU A C 1
ATOM 731 O O . LEU A 1 93 ? 9.438 12.372 -11.387 1.00 94.88 93 LEU A O 1
ATOM 735 N N . ASP A 1 94 ? 9.294 10.719 -12.921 1.00 93.25 94 ASP A N 1
ATOM 736 C CA . ASP A 1 94 ? 8.594 11.471 -13.967 1.00 93.25 94 ASP A CA 1
ATOM 737 C C . ASP A 1 94 ? 7.472 10.606 -14.548 1.00 93.25 94 ASP A C 1
ATOM 739 O O . ASP A 1 94 ? 7.680 9.820 -15.473 1.00 93.25 94 ASP A O 1
ATOM 743 N N . TYR A 1 95 ? 6.279 10.698 -13.957 1.00 93.50 95 TYR A N 1
ATOM 744 C CA . TYR A 1 95 ? 5.092 10.036 -14.494 1.00 93.50 95 TYR A CA 1
ATOM 745 C C . TYR A 1 95 ? 3.959 11.034 -14.640 1.00 93.50 95 TYR A C 1
ATOM 747 O O . TYR A 1 95 ? 3.440 11.554 -13.653 1.00 93.50 95 TYR A O 1
ATOM 755 N N . ARG A 1 96 ? 3.590 11.309 -15.894 1.00 93.88 96 ARG A N 1
ATOM 756 C CA . ARG A 1 96 ? 2.578 12.303 -16.241 1.00 93.88 96 ARG A CA 1
ATOM 757 C C . ARG A 1 96 ? 1.400 11.682 -16.970 1.00 93.88 96 ARG A C 1
ATOM 759 O O . ARG A 1 96 ? 1.577 10.900 -17.900 1.00 93.88 96 ARG 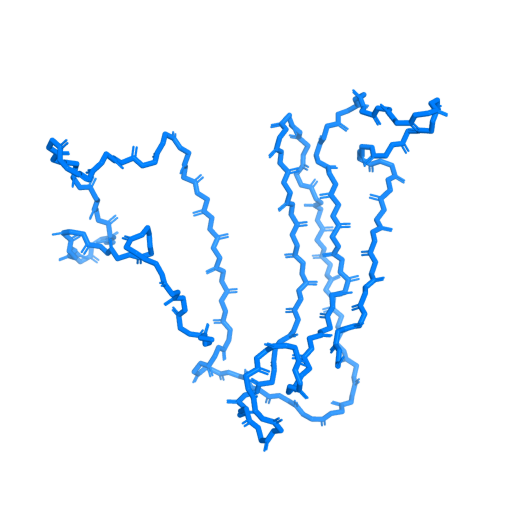A O 1
ATOM 766 N N . VAL A 1 97 ? 0.198 12.107 -16.595 1.00 92.06 97 VAL A N 1
ATOM 767 C CA . VAL A 1 97 ? -1.049 11.807 -17.309 1.00 92.06 97 VAL A CA 1
ATOM 768 C C . VAL A 1 97 ? -1.745 13.131 -17.589 1.00 92.06 97 VAL A C 1
ATOM 770 O O . VAL A 1 97 ? -1.960 13.925 -16.678 1.00 92.06 97 VAL A O 1
ATOM 773 N N . ASN A 1 98 ? -2.049 13.405 -18.861 1.00 94.69 98 ASN A N 1
ATOM 774 C CA . ASN A 1 98 ? -2.639 14.676 -19.308 1.00 94.69 98 ASN A CA 1
ATOM 775 C C . ASN A 1 98 ? -1.862 15.923 -18.831 1.00 94.69 98 ASN A C 1
ATOM 777 O O . ASN A 1 98 ? -2.452 16.936 -18.471 1.00 94.69 98 ASN A O 1
ATOM 781 N N . GLY A 1 99 ? -0.527 15.836 -18.791 1.00 92.38 99 GLY A N 1
ATOM 782 C CA . GLY A 1 99 ? 0.354 16.925 -18.347 1.00 92.38 99 GLY A CA 1
ATOM 783 C C . GLY A 1 99 ? 0.472 17.093 -16.827 1.00 92.38 99 GLY A C 1
ATOM 784 O O . GLY A 1 99 ? 1.328 17.849 -16.376 1.00 92.38 99 GLY A O 1
ATOM 785 N N . VAL A 1 100 ? -0.318 16.364 -16.035 1.00 91.56 100 VAL A N 1
ATOM 786 C CA . VAL A 1 100 ? -0.249 16.380 -14.567 1.00 91.56 100 VAL A CA 1
ATOM 787 C C . VAL A 1 100 ? 0.759 15.346 -14.095 1.00 91.56 100 VAL A C 1
ATOM 789 O O . VAL A 1 100 ? 0.711 14.198 -14.535 1.00 91.56 100 VAL A O 1
ATOM 792 N N . HIS A 1 101 ? 1.660 15.743 -13.199 1.00 91.56 101 HIS A N 1
ATOM 793 C CA . HIS A 1 101 ? 2.620 14.836 -12.586 1.00 91.56 101 HIS A CA 1
ATOM 794 C C . HIS A 1 101 ? 1.950 14.011 -11.476 1.00 91.56 101 HIS A C 1
ATOM 796 O O . HIS A 1 101 ? 1.574 14.540 -10.435 1.00 91.56 101 HIS A O 1
ATOM 802 N N . ILE A 1 102 ? 1.782 12.711 -11.727 1.00 92.25 102 ILE A N 1
ATOM 803 C CA . ILE A 1 102 ? 1.093 11.748 -10.851 1.00 92.25 102 ILE A CA 1
ATOM 804 C C . ILE A 1 102 ? 2.048 10.674 -10.294 1.00 92.25 102 ILE A C 1
ATOM 806 O O . ILE A 1 102 ? 1.618 9.618 -9.828 1.00 92.25 102 ILE A O 1
ATOM 810 N N . GLY A 1 103 ? 3.357 10.916 -10.417 1.00 93.44 103 GLY A N 1
ATOM 811 C CA . GLY A 1 103 ? 4.426 10.091 -9.863 1.00 93.44 103 GLY A CA 1
ATOM 812 C C . GLY A 1 103 ? 4.577 10.267 -8.348 1.00 93.44 103 GLY A C 1
ATOM 813 O O . GLY A 1 103 ? 3.602 10.321 -7.603 1.00 93.44 103 GLY A O 1
ATOM 814 N N . VAL A 1 104 ? 5.819 10.430 -7.893 1.00 94.56 104 VAL A N 1
ATOM 815 C CA . VAL A 1 104 ? 6.170 10.605 -6.466 1.00 94.56 104 VAL A CA 1
ATOM 816 C C . VAL A 1 104 ? 5.599 11.863 -5.796 1.00 94.56 104 VAL A C 1
ATOM 818 O O . VAL A 1 104 ? 5.711 12.011 -4.581 1.00 94.56 104 VAL A O 1
ATOM 821 N N . GLU A 1 105 ? 5.012 12.778 -6.565 1.00 92.50 105 GLU A N 1
ATOM 822 C CA . GLU A 1 105 ? 4.480 14.057 -6.073 1.00 92.50 105 GLU A CA 1
ATOM 823 C C . GLU A 1 105 ? 3.011 13.975 -5.645 1.00 92.50 105 GLU A C 1
ATOM 825 O O . GLU A 1 105 ? 2.491 14.919 -5.052 1.00 92.50 105 GLU A O 1
ATOM 830 N N . GLN A 1 106 ? 2.341 12.853 -5.920 1.00 92.69 106 GLN A N 1
ATOM 831 C CA . GLN A 1 106 ? 0.941 12.662 -5.577 1.00 92.69 106 GLN A CA 1
ATOM 832 C C . GLN A 1 106 ? 0.751 11.473 -4.637 1.00 92.69 106 GLN A C 1
ATOM 834 O O . GLN A 1 106 ? 1.366 10.415 -4.778 1.00 92.69 106 GLN A O 1
ATOM 839 N N . VAL A 1 107 ? -0.165 11.656 -3.691 1.00 93.06 107 VAL A N 1
ATOM 840 C CA . VAL A 1 107 ? -0.691 10.604 -2.826 1.00 93.06 107 VAL A CA 1
ATOM 841 C C . VAL A 1 107 ? -2.211 10.599 -2.952 1.00 93.06 107 VAL A C 1
ATOM 843 O O . VAL A 1 107 ? -2.841 11.656 -2.926 1.00 93.06 107 VAL A O 1
ATOM 846 N N . GLY A 1 108 ? -2.785 9.411 -3.110 1.00 94.50 108 GLY A N 1
ATOM 847 C CA . GLY A 1 108 ? -4.218 9.157 -3.076 1.00 94.50 108 GLY A CA 1
ATOM 848 C C . GLY A 1 108 ? -4.654 8.543 -1.748 1.00 94.50 108 GLY A C 1
ATOM 849 O O . GLY A 1 108 ? -3.875 7.869 -1.073 1.00 94.50 108 GLY A O 1
ATOM 850 N N . SER A 1 109 ? -5.912 8.784 -1.393 1.00 96.44 109 SER A N 1
ATOM 851 C CA . SER A 1 109 ? -6.627 8.120 -0.305 1.00 96.44 109 SER A CA 1
ATOM 852 C C . SER A 1 109 ? -8.064 7.885 -0.761 1.00 96.44 109 SER A C 1
ATOM 854 O O . SER A 1 109 ? -8.656 8.758 -1.401 1.00 96.44 109 SER A O 1
ATOM 856 N N . THR A 1 110 ? -8.603 6.709 -0.448 1.00 97.62 110 THR A N 1
ATOM 857 C CA . THR A 1 110 ? -9.895 6.240 -0.958 1.00 97.62 110 THR A CA 1
ATOM 858 C C . THR A 1 110 ? -10.634 5.457 0.123 1.00 97.62 110 THR A C 1
ATOM 860 O O . THR A 1 110 ? -10.029 4.797 0.970 1.00 97.62 110 THR A O 1
ATOM 863 N N . LEU A 1 111 ? -11.964 5.538 0.098 1.00 97.19 111 LEU A N 1
ATOM 864 C CA . LEU A 1 111 ? -12.851 4.656 0.849 1.00 97.19 111 LEU A CA 1
ATOM 865 C C . LEU A 1 111 ? -13.627 3.801 -0.148 1.00 97.19 111 LEU A C 1
ATOM 867 O O . LEU A 1 111 ? -14.264 4.353 -1.046 1.00 97.19 111 LEU A O 1
ATOM 871 N N . HIS A 1 112 ? -13.614 2.483 0.039 1.00 96.38 112 HIS A N 1
ATOM 872 C CA . HIS A 1 112 ? -14.450 1.559 -0.735 1.00 96.38 112 HIS A CA 1
ATOM 873 C C . HIS A 1 112 ? -15.539 1.003 0.172 1.00 96.38 112 HIS A C 1
ATOM 875 O O . HIS A 1 112 ? -15.245 0.613 1.305 1.00 96.38 112 HIS A O 1
ATOM 881 N N . PHE A 1 113 ? -16.780 0.987 -0.310 1.00 91.50 113 PHE A N 1
ATOM 882 C CA . PHE A 1 113 ? -17.962 0.500 0.402 1.00 91.50 113 PHE A CA 1
ATOM 883 C C . PHE A 1 113 ? -19.055 0.079 -0.582 1.00 91.50 113 PHE A C 1
ATOM 885 O O . PHE A 1 113 ? -19.055 0.594 -1.724 1.00 91.50 113 PHE A O 1
#

Sequence (113 aa):
NIHGGQPADLCTGPFFWGCERAGNPTNIVNPIKSARVRTVESFNFKFGKLEVRAKMPTGDWLWPAVWLLPKRQVYGSWPASGEIDLVESRGNLDYRVNGVHIGVEQVGSTLHF

Foldseek 3Di:
DLVDDDPLVDAPDQDPVGGDDDADPVGDHDPDDDDDDDCLPPDDDDDDDDDDDDDDAADQPDKDWDKDDDNDQPQDDPPRSKIWTPWIAARYPADDDPNDGRHPVDIDIDMTD

pLDDT: mean 87.79, std 12.28, range [45.34, 97.75]

Secondary structure (DSSP, 8-state):
-TT--SGGG--SEEETTEEE---BTTBPPPS--------TTT----SS------PPP-STT---EEEE--SS-TT-STTTT-EEEEEEE---SS-EETTEE-STT-EEEEEE-